Protein AF-A0A7S2HII8-F1 (afdb_monomer_lite)

Sequence (122 aa):
DRLFFAETSSSISGDAFVRWMTTNTLKRPDGSFRERAIATSNNITDIENMTMTQDEWLASGISNAEAAEAEENVDGATAESLLEKAIYCFEQAKHGEFARKAKVHLESLQFRRKILKEKRSG

Radius of gyration: 24.78 Å; chains: 1; bounding box: 63×44×63 Å

Structure (mmCIF, N/CA/C/O backbone):
data_AF-A0A7S2HII8-F1
#
_entry.id   AF-A0A7S2HII8-F1
#
loop_
_atom_site.group_PDB
_atom_site.id
_atom_site.type_symbol
_atom_site.label_atom_id
_atom_site.label_alt_id
_atom_site.label_comp_id
_atom_site.label_asym_id
_atom_site.label_entity_id
_atom_site.label_seq_id
_atom_site.pdbx_PDB_ins_code
_atom_site.Cartn_x
_atom_site.Cartn_y
_atom_site.Cartn_z
_atom_site.occupancy
_atom_site.B_iso_or_equiv
_atom_site.auth_seq_id
_atom_site.auth_comp_id
_atom_site.auth_asym_id
_atom_site.auth_atom_id
_atom_site.pdbx_PDB_model_num
ATOM 1 N N . ASP A 1 1 ? -10.889 28.504 -5.576 1.00 52.56 1 ASP A N 1
ATOM 2 C CA . ASP A 1 1 ? -11.751 28.490 -4.378 1.00 52.56 1 ASP A CA 1
ATOM 3 C C . ASP A 1 1 ? -11.069 29.137 -3.189 1.00 52.56 1 ASP A C 1
ATOM 5 O O . ASP A 1 1 ? -9.870 28.9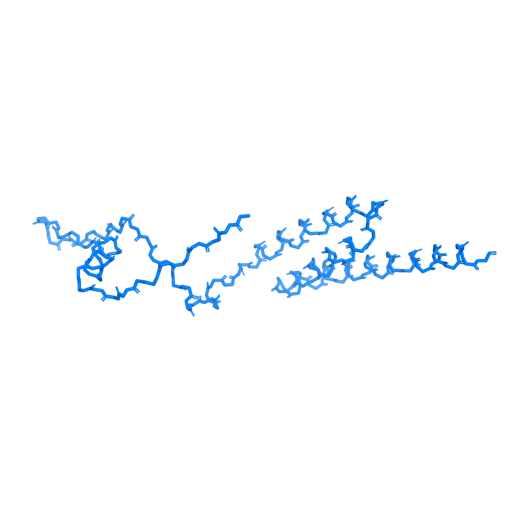58 -3.013 1.00 52.56 1 ASP A O 1
ATOM 9 N N . ARG A 1 2 ? -11.803 29.949 -2.418 1.00 54.41 2 ARG A N 1
ATOM 10 C CA . ARG A 1 2 ? -11.323 30.553 -1.164 1.00 54.41 2 ARG A CA 1
ATOM 11 C C . ARG A 1 2 ? -12.036 29.867 -0.004 1.00 54.41 2 ARG A C 1
ATOM 13 O O . ARG A 1 2 ? -13.262 29.876 0.036 1.00 54.41 2 ARG A O 1
ATOM 20 N N . LEU A 1 3 ? -11.271 29.275 0.909 1.00 64.38 3 LEU A N 1
ATOM 21 C CA . LEU A 1 3 ? -11.795 28.689 2.142 1.00 64.38 3 LEU A CA 1
ATOM 22 C C . LEU A 1 3 ? -11.919 29.783 3.207 1.00 64.38 3 LEU A C 1
ATOM 24 O O . LEU A 1 3 ? -10.980 30.550 3.420 1.00 64.38 3 LEU A O 1
ATOM 28 N N . PHE A 1 4 ? -13.078 29.850 3.859 1.00 63.12 4 PHE A N 1
ATOM 29 C CA . PHE A 1 4 ? -13.314 30.703 5.020 1.00 63.12 4 PHE A CA 1
ATOM 30 C C . PHE A 1 4 ? -13.280 29.837 6.273 1.00 63.12 4 PHE A C 1
ATOM 32 O O . PHE A 1 4 ? -13.959 28.814 6.338 1.00 63.12 4 PHE A O 1
ATOM 39 N N . PHE A 1 5 ? -12.505 30.266 7.263 1.00 65.31 5 PHE A N 1
ATOM 40 C CA . PHE A 1 5 ? -12.416 29.605 8.557 1.00 65.31 5 PHE A CA 1
ATOM 41 C C . PHE A 1 5 ? -13.146 30.466 9.585 1.00 65.31 5 PHE A C 1
ATOM 43 O O . PHE A 1 5 ? -12.830 31.644 9.744 1.00 65.31 5 PHE A O 1
ATOM 50 N N . ALA A 1 6 ? -14.147 29.887 10.242 1.00 73.38 6 ALA A N 1
ATOM 51 C CA . ALA A 1 6 ? -14.826 30.493 11.376 1.00 73.38 6 ALA A CA 1
ATOM 52 C C . ALA A 1 6 ? -14.326 29.802 12.647 1.00 73.38 6 ALA A C 1
ATOM 54 O O . ALA A 1 6 ? -14.524 28.599 12.814 1.00 73.38 6 ALA A O 1
ATOM 55 N N . GLU A 1 7 ? -13.659 30.548 13.525 1.00 57.47 7 GLU A N 1
ATOM 56 C CA . GLU A 1 7 ? -13.288 30.045 14.845 1.00 57.47 7 GLU A CA 1
ATOM 57 C C . GLU A 1 7 ? -14.534 29.972 15.734 1.00 57.47 7 GLU A C 1
ATOM 59 O O . GLU A 1 7 ? -15.250 30.958 15.916 1.00 57.47 7 GLU A O 1
ATOM 64 N N . THR A 1 8 ? -14.803 28.792 16.289 1.00 79.44 8 THR A N 1
ATOM 65 C CA . THR A 1 8 ? -15.883 28.566 17.255 1.00 79.44 8 THR A CA 1
ATOM 66 C C . THR A 1 8 ? -15.300 28.347 18.644 1.00 79.44 8 THR A C 1
ATOM 68 O O . THR A 1 8 ? -14.330 27.604 18.790 1.00 79.44 8 THR A O 1
ATOM 71 N N . SER A 1 9 ? -15.912 28.935 19.671 1.00 79.94 9 SER A N 1
ATOM 72 C CA . SER A 1 9 ? -15.570 28.681 21.072 1.00 79.94 9 SER A CA 1
ATOM 73 C C . SER A 1 9 ? -16.511 27.652 21.705 1.00 79.94 9 SER A C 1
ATOM 75 O O . SER A 1 9 ? -17.674 27.516 21.315 1.00 79.94 9 SER A O 1
ATOM 77 N N . SER A 1 10 ? -16.009 26.916 22.698 1.00 79.50 10 SER A N 1
ATOM 78 C CA . SER A 1 10 ? -16.822 25.990 23.490 1.00 79.50 10 SER A CA 1
ATOM 79 C C . SER A 1 10 ? -17.917 26.751 24.238 1.00 79.50 10 SER A C 1
ATOM 81 O O . SER A 1 10 ? -17.660 27.803 24.828 1.00 79.50 10 SER A O 1
ATOM 83 N N . SER A 1 11 ? -19.128 26.201 24.263 1.00 86.81 11 SER A N 1
ATOM 84 C CA . SER A 1 11 ? -20.236 26.751 25.042 1.00 86.81 11 SER A CA 1
ATOM 85 C C . SER A 1 11 ? -20.928 25.648 25.826 1.00 86.81 11 SER A C 1
ATOM 87 O O . SER A 1 11 ? -21.052 24.523 25.348 1.00 86.81 11 SER A O 1
ATOM 89 N N . ILE A 1 12 ? -21.449 25.998 27.002 1.00 85.31 12 ILE A N 1
ATOM 90 C CA . ILE A 1 12 ? -22.184 25.075 27.882 1.00 85.31 12 ILE A CA 1
ATOM 91 C C . ILE A 1 12 ? -23.352 24.419 27.129 1.00 85.31 12 ILE A C 1
ATOM 93 O O . ILE A 1 12 ? -23.599 23.223 27.270 1.00 85.31 12 ILE A O 1
ATOM 97 N N . SER A 1 13 ? -24.048 25.191 26.291 1.00 82.06 13 SER A N 1
ATOM 98 C CA . SER A 1 13 ? -25.147 24.692 25.461 1.00 82.06 13 SER A CA 1
ATOM 99 C C . SER A 1 13 ? -24.665 23.743 24.360 1.00 82.06 13 SER A C 1
ATOM 101 O O . SER A 1 13 ? -25.336 22.752 24.085 1.00 82.06 13 SER A O 1
ATOM 103 N N . GLY A 1 14 ? -23.507 24.019 23.751 1.00 81.88 14 GLY A N 1
ATOM 104 C CA . GLY A 1 14 ? -22.877 23.136 22.767 1.00 81.88 14 GLY A CA 1
ATOM 105 C C . GLY A 1 14 ? -22.451 21.804 23.382 1.00 81.88 14 GLY A C 1
ATOM 106 O O . GLY A 1 14 ? -22.792 20.750 22.852 1.00 81.88 14 GLY A O 1
ATOM 107 N N . ASP A 1 15 ? -21.810 21.841 24.550 1.00 79.50 15 ASP A N 1
ATOM 108 C CA . ASP A 1 15 ? -21.384 20.638 25.272 1.00 79.50 15 ASP A CA 1
ATOM 109 C C . ASP A 1 15 ? -22.585 19.798 25.729 1.00 79.50 15 ASP A C 1
ATOM 111 O O . ASP A 1 15 ? -22.596 18.573 25.577 1.00 79.50 15 ASP A O 1
ATOM 115 N N . ALA A 1 16 ? -23.637 20.446 26.243 1.00 78.94 16 ALA A N 1
ATOM 116 C CA . ALA A 1 16 ? -24.878 19.777 26.624 1.00 78.94 16 ALA A CA 1
ATOM 117 C C . ALA A 1 16 ? -25.569 19.122 25.418 1.00 78.94 16 ALA A C 1
ATOM 119 O O . ALA A 1 16 ? -26.070 18.001 25.528 1.00 78.94 16 ALA A O 1
ATOM 120 N N . PHE A 1 17 ? -25.558 19.791 24.263 1.00 77.31 17 PHE A N 1
ATOM 121 C CA . PHE A 1 17 ? -26.109 19.260 23.022 1.00 77.31 17 PHE A CA 1
ATOM 122 C C . PHE A 1 17 ? -25.328 18.039 22.525 1.00 77.31 17 PHE A C 1
ATOM 124 O O . PHE A 1 17 ? -25.933 17.005 22.239 1.00 77.31 17 PHE A O 1
ATOM 131 N N . VAL A 1 18 ? -23.992 18.115 22.484 1.00 78.25 18 VAL A N 1
ATOM 132 C CA . VAL A 1 18 ? -23.135 16.983 22.096 1.00 78.25 18 VAL A CA 1
ATOM 133 C C . VAL A 1 18 ? -23.367 15.800 23.032 1.00 78.25 18 VAL A C 1
ATOM 135 O O . VAL A 1 18 ? -23.596 14.691 22.559 1.00 78.25 18 VAL A O 1
ATOM 138 N N . AR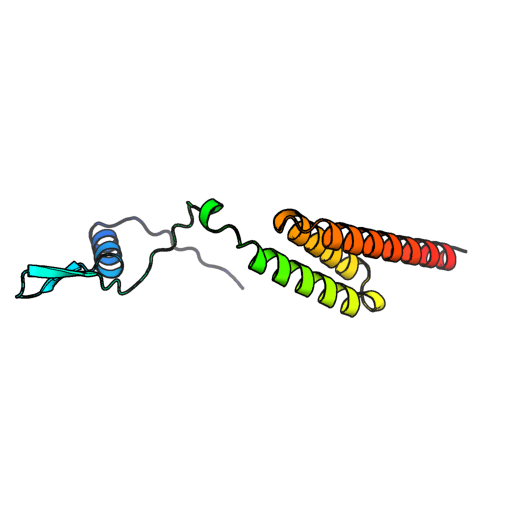G A 1 19 ? -23.409 16.029 24.349 1.00 76.50 19 ARG A N 1
ATOM 139 C CA . ARG A 1 19 ? -23.673 14.975 25.337 1.00 76.50 19 ARG A CA 1
ATOM 140 C C . ARG A 1 19 ? -25.051 14.339 25.174 1.00 76.50 19 ARG A C 1
ATOM 142 O O . ARG A 1 19 ? -25.169 13.129 25.312 1.00 76.50 19 ARG A O 1
ATOM 149 N N . TRP A 1 20 ? -26.087 15.121 24.884 1.00 73.75 20 TRP A N 1
ATOM 150 C CA . TRP A 1 20 ? -27.435 14.599 24.641 1.00 73.75 20 TRP A CA 1
ATOM 151 C C . TRP A 1 20 ? -27.505 13.747 23.367 1.00 73.75 20 TRP A C 1
ATOM 153 O O . TRP A 1 20 ? -28.153 12.700 23.346 1.00 73.75 20 TRP A O 1
ATOM 163 N N . MET A 1 21 ? -26.789 14.165 22.321 1.00 72.50 21 MET A N 1
ATOM 164 C CA . MET A 1 21 ? -26.687 13.422 21.065 1.00 72.50 21 MET A CA 1
ATOM 165 C C . MET A 1 21 ? -25.931 12.097 21.235 1.00 72.50 21 MET A C 1
ATOM 167 O O . MET A 1 21 ? -26.338 11.085 20.657 1.00 72.50 21 MET A O 1
ATOM 171 N N . THR A 1 22 ? -24.858 12.092 22.033 1.00 69.94 22 THR A N 1
ATOM 172 C CA . THR A 1 22 ? -23.964 10.933 22.200 1.00 69.94 22 THR A CA 1
ATOM 173 C C . THR A 1 22 ? -24.330 10.022 23.367 1.00 69.94 22 THR A C 1
ATOM 175 O O . THR A 1 22 ? -24.008 8.841 23.341 1.00 69.94 22 THR A O 1
ATOM 178 N N . THR A 1 23 ? -25.034 10.531 24.379 1.00 67.44 23 THR A N 1
ATOM 179 C CA . THR A 1 23 ? -25.356 9.810 25.616 1.00 67.44 23 THR A CA 1
ATOM 180 C C . THR A 1 23 ? -26.850 9.924 25.914 1.00 67.44 23 THR A C 1
ATOM 182 O O . THR A 1 23 ? -27.284 10.756 26.707 1.00 67.44 23 THR A O 1
ATOM 185 N N . ASN A 1 24 ? -27.666 9.078 25.284 1.00 58.06 24 ASN A N 1
ATOM 186 C CA . ASN A 1 24 ? -29.095 9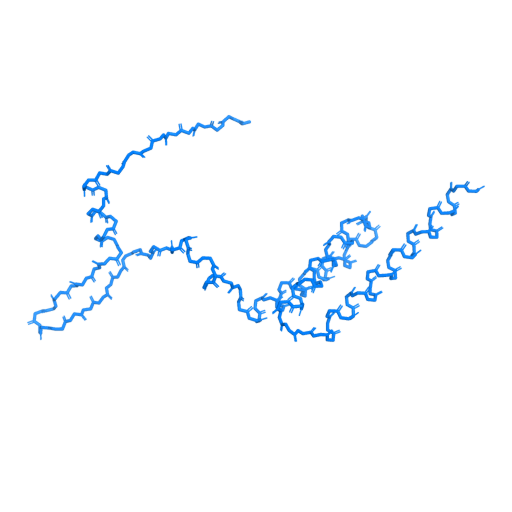.000 25.591 1.00 58.06 24 ASN A CA 1
ATOM 187 C C . ASN A 1 24 ? -29.380 7.721 26.385 1.00 58.06 24 ASN A C 1
ATOM 189 O O . ASN A 1 24 ? -29.645 6.663 25.814 1.00 58.06 24 ASN A O 1
ATOM 193 N N . THR A 1 25 ? -29.308 7.810 27.714 1.00 56.50 25 THR A N 1
ATOM 194 C CA . THR A 1 25 ? -29.823 6.781 28.624 1.00 56.50 25 THR A CA 1
ATOM 195 C C . THR A 1 25 ? -31.264 7.127 28.990 1.00 56.50 25 THR A C 1
ATOM 197 O O . THR A 1 25 ? -31.545 7.858 29.937 1.00 56.50 25 THR A O 1
ATOM 200 N N . LEU A 1 26 ? -32.220 6.602 28.223 1.00 55.16 26 LEU A N 1
ATOM 201 C CA . LEU A 1 26 ? -33.635 6.726 28.573 1.00 55.16 26 LEU A CA 1
ATOM 202 C C . LEU A 1 26 ? -33.962 5.693 29.658 1.00 55.16 26 LEU A C 1
ATOM 204 O O . LEU A 1 26 ? -33.930 4.486 29.395 1.00 55.16 26 LEU A O 1
ATOM 208 N N . LYS A 1 27 ? -34.288 6.160 30.874 1.00 51.09 27 LYS A N 1
ATOM 209 C CA . LYS A 1 27 ? -34.924 5.316 31.897 1.00 51.09 27 LYS A CA 1
ATOM 210 C C . LYS A 1 27 ? -36.299 4.905 31.393 1.00 51.09 27 LYS A C 1
ATOM 212 O O . LYS A 1 27 ? -37.166 5.754 31.180 1.00 51.09 27 LYS A O 1
ATOM 217 N N . ARG A 1 28 ? -36.511 3.605 31.220 1.00 56.31 28 ARG A N 1
ATOM 218 C CA . ARG A 1 28 ? -37.851 3.065 31.007 1.00 56.31 28 ARG A CA 1
ATOM 219 C C . ARG A 1 28 ? -38.645 3.092 32.318 1.00 56.31 28 ARG A C 1
ATOM 221 O O . ARG A 1 28 ? -38.046 3.070 33.394 1.00 56.31 28 ARG A O 1
ATOM 228 N N . PRO A 1 29 ? -39.987 3.073 32.246 1.00 55.66 29 PRO A N 1
ATOM 229 C CA . PRO A 1 29 ? -40.844 2.932 33.424 1.00 55.66 29 PRO A CA 1
ATOM 230 C C . PRO A 1 29 ? -40.581 1.654 34.243 1.00 55.66 29 PRO A C 1
ATOM 232 O O . PRO A 1 29 ? -40.996 1.587 35.393 1.00 55.66 29 PRO A O 1
ATOM 235 N N . ASP A 1 30 ? -39.893 0.656 33.669 1.00 65.12 30 ASP 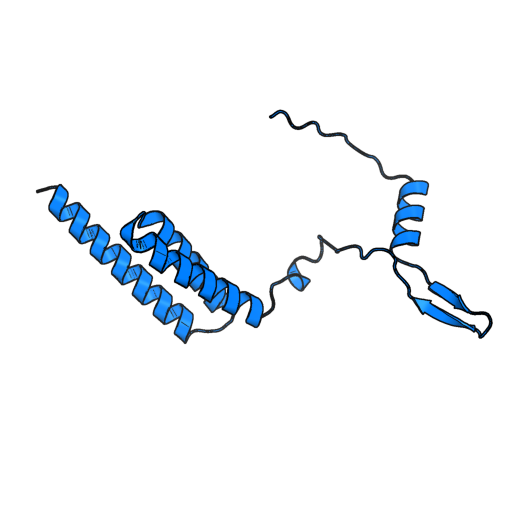A N 1
ATOM 236 C CA . ASP A 1 30 ? -39.513 -0.606 34.327 1.00 65.12 30 ASP A CA 1
ATOM 237 C C . ASP A 1 30 ? -38.159 -0.553 35.071 1.00 65.12 30 ASP A C 1
ATOM 239 O O . ASP A 1 30 ? -37.727 -1.556 35.632 1.00 65.12 30 ASP A O 1
ATOM 243 N N . GLY A 1 31 ? -37.471 0.596 35.070 1.00 60.59 31 GLY A N 1
ATOM 244 C CA . GLY A 1 31 ? -36.164 0.767 35.713 1.00 60.59 31 GLY A CA 1
ATOM 245 C C . GLY A 1 31 ? -34.950 0.340 34.875 1.00 60.59 31 GLY A C 1
ATOM 246 O O . GLY A 1 31 ? -33.822 0.575 35.305 1.00 60.59 31 GLY A O 1
ATOM 247 N N . SER A 1 32 ? -35.139 -0.222 33.678 1.00 57.50 32 SER A N 1
ATOM 248 C CA . SER A 1 32 ? -34.054 -0.543 32.746 1.00 57.50 32 SER A CA 1
ATOM 249 C C . SER A 1 32 ? -33.608 0.682 31.940 1.00 57.50 32 SER A C 1
ATOM 251 O O . SER A 1 32 ? -34.408 1.536 31.539 1.00 57.50 32 SER A O 1
ATOM 253 N N . PHE A 1 33 ? -32.304 0.772 31.685 1.00 57.69 33 PHE A N 1
ATOM 254 C CA . PHE A 1 33 ? -31.721 1.779 30.805 1.00 57.69 33 PHE A CA 1
ATOM 255 C C . PHE A 1 33 ? -31.538 1.175 29.413 1.00 57.69 33 PHE A C 1
ATOM 257 O O . PHE A 1 33 ? -30.900 0.133 29.266 1.00 57.69 33 PHE A O 1
ATOM 264 N N . ARG A 1 34 ? -32.077 1.825 28.376 1.00 53.94 34 ARG A N 1
ATOM 265 C CA . ARG A 1 34 ? -31.616 1.595 27.001 1.00 53.94 34 ARG A CA 1
ATOM 266 C C . ARG A 1 34 ? -30.738 2.762 26.586 1.00 53.94 34 ARG A C 1
ATOM 268 O O . ARG A 1 34 ? -31.220 3.891 26.527 1.00 53.94 34 ARG A O 1
ATOM 275 N N . GLU A 1 35 ? -29.481 2.472 26.272 1.00 58.34 35 GLU A N 1
ATOM 276 C CA . GLU A 1 35 ? -28.631 3.397 25.532 1.00 58.34 35 GLU A CA 1
ATOM 277 C C . GLU A 1 35 ? -29.131 3.476 24.091 1.00 58.34 35 GLU A C 1
ATOM 279 O O . GLU A 1 35 ? -29.205 2.473 23.378 1.00 58.34 35 GLU A O 1
ATOM 284 N N . ARG A 1 36 ? -29.529 4.673 23.665 1.00 57.44 36 ARG A N 1
ATOM 285 C CA . ARG A 1 36 ? -29.832 4.963 22.264 1.00 57.44 36 ARG A CA 1
ATOM 286 C C . ARG A 1 36 ? -29.144 6.264 21.880 1.00 57.44 36 ARG A C 1
ATOM 288 O O . ARG A 1 36 ? -29.784 7.309 21.819 1.00 57.44 36 ARG A O 1
ATOM 295 N N . ALA A 1 37 ? -27.832 6.199 21.674 1.00 59.97 37 ALA A N 1
ATOM 296 C CA . ALA A 1 37 ? -27.083 7.306 21.090 1.00 59.97 37 ALA A CA 1
ATOM 297 C C . ALA A 1 37 ? -27.671 7.640 19.705 1.00 59.97 37 ALA A C 1
ATOM 299 O O . ALA A 1 37 ? -27.932 6.740 18.905 1.00 59.97 37 ALA A O 1
ATOM 300 N N . ILE A 1 38 ? -27.939 8.925 19.455 1.00 66.56 38 ILE A N 1
ATOM 301 C CA . ILE A 1 38 ? -28.437 9.424 18.160 1.00 66.56 38 ILE A CA 1
ATOM 302 C C . ILE A 1 38 ? -27.249 9.689 17.226 1.00 66.56 38 ILE A C 1
ATOM 304 O O . ILE A 1 38 ? -27.375 9.567 16.011 1.00 66.56 38 ILE A O 1
ATOM 308 N N . ALA A 1 39 ? -26.085 10.000 17.799 1.00 60.97 39 ALA A N 1
ATOM 309 C CA . ALA A 1 39 ? -24.826 10.150 17.091 1.00 60.97 39 ALA A CA 1
ATOM 310 C C . ALA A 1 39 ? -23.679 9.516 17.888 1.00 60.97 39 ALA A C 1
ATOM 312 O O . ALA A 1 39 ? -23.662 9.569 19.116 1.00 60.97 39 ALA A O 1
ATOM 313 N N . THR A 1 40 ? -22.699 8.959 17.183 1.00 58.53 40 THR A N 1
ATOM 314 C CA . THR A 1 40 ? -21.459 8.446 17.775 1.00 58.53 40 THR A CA 1
ATOM 315 C C . THR A 1 40 ? -20.376 9.506 17.610 1.00 58.53 40 THR A C 1
ATOM 317 O O . THR A 1 40 ? -20.117 9.950 16.492 1.00 58.53 40 THR A O 1
ATOM 320 N N . SER A 1 41 ? -19.741 9.937 18.699 1.00 65.25 41 SER A N 1
ATOM 321 C CA . SER A 1 41 ? -18.533 10.758 18.595 1.00 65.25 41 SER A CA 1
ATOM 322 C C . SER A 1 41 ? -17.344 9.850 18.299 1.00 65.25 41 SER A C 1
ATOM 324 O O . SER A 1 41 ? -16.963 9.049 19.152 1.00 65.25 41 SER A O 1
ATOM 326 N N . ASN A 1 42 ? -16.746 9.978 17.116 1.00 59.59 42 ASN A N 1
ATOM 327 C CA . ASN A 1 42 ? -15.463 9.337 16.842 1.00 59.59 42 ASN A CA 1
ATOM 328 C C . ASN A 1 42 ? -14.381 10.055 17.652 1.00 59.59 42 ASN A C 1
ATOM 330 O O . ASN A 1 42 ? -14.218 11.272 17.533 1.00 59.59 42 ASN A O 1
ATOM 334 N N . ASN A 1 43 ? -13.659 9.317 18.494 1.00 61.41 43 ASN A N 1
ATOM 335 C CA . ASN A 1 43 ? -12.545 9.879 19.238 1.00 61.41 43 ASN A CA 1
ATOM 336 C C . ASN A 1 43 ? -11.320 9.982 18.320 1.00 61.41 43 ASN A C 1
ATOM 338 O O . ASN A 1 43 ? -10.503 9.073 18.254 1.00 61.41 43 ASN A O 1
ATOM 342 N N . ILE A 1 44 ? -11.191 11.112 17.625 1.00 58.31 44 ILE A N 1
ATOM 343 C CA . ILE A 1 44 ? -10.070 11.387 16.709 1.00 58.31 44 ILE A CA 1
ATOM 344 C C . ILE A 1 44 ? -8.721 11.437 17.455 1.00 58.31 44 ILE A C 1
ATOM 346 O O . ILE A 1 44 ? -7.680 11.379 16.819 1.00 58.31 44 ILE A O 1
ATOM 350 N N . THR A 1 45 ? -8.705 11.529 18.791 1.00 61.53 45 THR A N 1
ATOM 351 C CA . THR A 1 45 ? -7.455 11.463 19.576 1.00 61.53 45 THR A CA 1
ATOM 352 C C . THR A 1 45 ? -6.983 10.034 19.843 1.00 61.53 45 THR A C 1
ATOM 354 O O . THR A 1 45 ? -5.822 9.839 20.183 1.00 61.53 45 THR A O 1
ATOM 357 N N . ASP A 1 46 ? -7.846 9.038 19.626 1.00 55.09 46 ASP A N 1
ATOM 358 C CA . ASP A 1 46 ? -7.549 7.614 19.790 1.00 55.09 46 ASP A CA 1
ATOM 359 C C . ASP A 1 46 ? -7.314 6.948 18.421 1.00 55.09 46 ASP A C 1
ATOM 361 O O . ASP A 1 46 ? -7.956 5.971 18.036 1.00 55.09 46 ASP A O 1
ATOM 365 N N . ILE A 1 47 ? -6.407 7.547 17.639 1.00 55.53 47 ILE A N 1
ATOM 366 C CA . ILE A 1 47 ? -6.043 7.092 16.284 1.00 55.53 47 ILE A CA 1
ATOM 367 C C . ILE A 1 47 ? -5.451 5.679 16.326 1.00 55.53 47 ILE A C 1
ATOM 369 O O . ILE A 1 47 ? -5.625 4.907 15.386 1.00 55.53 47 ILE A O 1
ATOM 373 N N . GLU A 1 48 ? -4.783 5.323 17.425 1.00 53.78 48 GLU A N 1
ATOM 374 C CA . GLU A 1 48 ? -4.164 4.011 17.609 1.00 53.78 48 GLU A CA 1
ATOM 375 C C . GLU A 1 48 ? -5.207 2.886 17.656 1.00 53.78 48 GLU A C 1
ATOM 377 O O . GLU A 1 48 ? -4.966 1.836 17.068 1.00 53.78 48 GLU A O 1
ATOM 382 N N . ASN A 1 49 ? -6.397 3.114 18.228 1.00 50.22 49 ASN A N 1
ATOM 383 C CA . ASN A 1 49 ? -7.522 2.166 18.173 1.00 50.22 49 ASN A CA 1
ATOM 384 C C . ASN A 1 49 ? -8.360 2.271 16.879 1.00 50.22 49 ASN A C 1
ATOM 386 O O . ASN A 1 49 ? -9.213 1.424 16.624 1.00 50.22 49 ASN A O 1
ATOM 390 N N . MET A 1 50 ? -8.098 3.288 16.052 1.00 53.38 50 MET A N 1
ATOM 391 C CA . MET A 1 50 ? -8.579 3.444 14.670 1.00 53.38 50 MET A CA 1
ATOM 392 C C . MET A 1 50 ? -7.577 2.891 13.640 1.00 53.38 50 MET A C 1
ATOM 394 O O . MET A 1 50 ? -7.688 3.171 12.443 1.00 53.38 50 MET A O 1
ATOM 398 N N . THR A 1 51 ? -6.571 2.131 14.081 1.00 63.53 51 THR A N 1
ATOM 399 C CA . THR A 1 51 ? -5.703 1.409 13.154 1.00 63.53 51 THR A CA 1
ATOM 400 C C . THR A 1 51 ? -6.527 0.361 12.418 1.00 63.53 51 THR A C 1
ATOM 402 O O . THR A 1 51 ? -7.270 -0.400 13.035 1.00 63.53 51 THR A O 1
ATOM 405 N N . MET A 1 52 ? -6.415 0.353 11.085 1.00 73.31 52 MET A N 1
ATOM 406 C CA . MET A 1 52 ? -7.108 -0.619 10.239 1.00 73.31 52 MET A CA 1
ATOM 407 C C . MET A 1 52 ? -6.892 -2.038 10.770 1.00 73.31 52 MET A C 1
ATOM 409 O O . MET A 1 52 ? -5.796 -2.391 11.228 1.00 73.31 52 MET A O 1
ATOM 413 N N . THR A 1 53 ? -7.931 -2.860 10.700 1.00 86.44 53 THR A N 1
ATOM 414 C CA . THR A 1 53 ? -7.822 -4.273 11.050 1.00 86.44 53 THR A CA 1
ATOM 415 C C . THR A 1 53 ? -6.906 -4.996 10.059 1.00 86.44 53 THR A C 1
ATOM 417 O O . THR A 1 53 ? -6.583 -4.506 8.974 1.00 86.44 53 THR A O 1
ATOM 420 N N . GLN A 1 54 ? -6.425 -6.184 10.427 1.00 87.94 54 GLN A N 1
ATOM 421 C CA . GLN A 1 54 ? -5.479 -6.934 9.594 1.00 87.94 54 GLN A CA 1
ATOM 422 C C . GLN A 1 54 ? -6.036 -7.233 8.188 1.00 87.94 54 GLN A C 1
ATOM 424 O O . GLN A 1 54 ? -5.300 -7.179 7.203 1.00 87.94 54 GLN A O 1
ATOM 429 N N . ASP A 1 55 ? -7.327 -7.541 8.094 1.00 89.12 55 ASP A N 1
ATOM 430 C CA . ASP A 1 55 ? -8.044 -7.784 6.844 1.00 89.12 55 ASP A CA 1
ATOM 431 C C . ASP A 1 55 ? -8.247 -6.504 6.026 1.00 89.12 55 ASP A C 1
ATOM 433 O O . ASP A 1 55 ? -8.083 -6.538 4.806 1.00 89.12 55 ASP A O 1
ATOM 437 N N . GLU A 1 56 ? -8.495 -5.364 6.672 1.00 91.19 56 GLU A N 1
ATOM 438 C CA . GLU A 1 56 ? -8.545 -4.062 6.003 1.00 91.19 56 GLU A CA 1
ATOM 439 C C . GLU A 1 56 ? -7.179 -3.696 5.404 1.00 91.19 56 GLU A C 1
ATOM 441 O O . GLU A 1 56 ? -7.100 -3.256 4.252 1.00 91.19 56 GLU A O 1
ATOM 446 N N . TRP A 1 57 ? -6.083 -3.925 6.141 1.00 93.44 57 TRP A N 1
ATOM 447 C CA . TRP A 1 57 ? -4.727 -3.734 5.616 1.00 93.44 57 TRP A CA 1
ATOM 448 C C . TRP A 1 57 ? -4.466 -4.633 4.411 1.00 93.44 57 TRP A C 1
ATOM 450 O O . TRP A 1 57 ? -3.928 -4.176 3.403 1.00 93.44 57 TRP A O 1
ATOM 460 N N . LEU A 1 58 ? -4.876 -5.899 4.485 1.00 94.31 58 LEU A N 1
ATOM 461 C CA . LEU A 1 58 ? -4.700 -6.846 3.390 1.00 94.31 58 LEU A CA 1
ATOM 462 C C . LEU A 1 58 ? -5.494 -6.427 2.142 1.00 94.31 58 LEU A C 1
ATOM 464 O O . LEU A 1 58 ? -4.936 -6.419 1.045 1.00 94.31 58 LEU A O 1
ATOM 468 N N . ALA A 1 59 ? -6.759 -6.033 2.304 1.00 94.19 59 ALA A N 1
ATOM 469 C CA . ALA A 1 59 ? -7.621 -5.583 1.212 1.00 94.19 59 ALA A CA 1
ATOM 470 C C . ALA A 1 59 ? -7.088 -4.307 0.539 1.00 94.19 59 ALA A C 1
ATOM 472 O O . ALA A 1 59 ? -7.046 -4.217 -0.691 1.00 94.19 59 ALA A O 1
ATOM 473 N N . SER A 1 60 ? -6.615 -3.345 1.335 1.00 94.25 60 SER A N 1
ATOM 474 C CA . SER A 1 60 ? -5.965 -2.134 0.824 1.00 94.25 60 SER A CA 1
ATOM 475 C C . SER A 1 60 ? -4.663 -2.461 0.088 1.00 94.25 60 SER A C 1
ATOM 477 O O . SER A 1 60 ? -4.400 -1.920 -0.986 1.00 94.25 60 SER A O 1
ATOM 479 N N . GLY A 1 61 ? -3.867 -3.404 0.603 1.00 96.00 61 GLY A N 1
ATOM 480 C CA . GLY A 1 61 ? -2.658 -3.880 -0.069 1.00 96.00 61 GLY A CA 1
ATOM 481 C C . GLY A 1 61 ? -2.940 -4.503 -1.439 1.00 96.00 61 GLY A C 1
ATOM 482 O O . GLY A 1 61 ? -2.258 -4.175 -2.407 1.00 96.00 61 GLY A O 1
ATOM 483 N N . ILE A 1 62 ? -3.975 -5.346 -1.542 1.00 96.62 62 ILE A N 1
ATOM 484 C CA . ILE A 1 62 ? -4.414 -5.946 -2.815 1.00 96.62 62 ILE A CA 1
ATOM 485 C C . ILE A 1 62 ? -4.882 -4.860 -3.786 1.00 96.62 62 ILE A C 1
ATOM 487 O O . ILE A 1 62 ? -4.401 -4.812 -4.912 1.00 96.62 62 ILE A O 1
ATOM 491 N N . SER A 1 63 ? -5.731 -3.939 -3.329 1.00 97.06 63 SER A N 1
ATOM 492 C CA . SER A 1 63 ? -6.258 -2.857 -4.173 1.00 97.06 63 SER A CA 1
ATOM 493 C C . SER A 1 63 ? -5.142 -1.970 -4.739 1.00 97.06 63 SER A C 1
ATOM 495 O O . SER A 1 63 ? -5.163 -1.604 -5.912 1.00 97.06 63 SER A O 1
ATOM 497 N N . ASN A 1 64 ? -4.131 -1.647 -3.923 1.00 95.44 64 ASN A N 1
ATOM 498 C CA . ASN A 1 64 ? -2.964 -0.889 -4.380 1.00 95.44 64 ASN A CA 1
ATOM 499 C C . ASN A 1 64 ? -2.113 -1.685 -5.384 1.00 95.44 64 ASN A C 1
ATOM 501 O O . ASN A 1 64 ? -1.619 -1.106 -6.348 1.00 95.44 64 ASN A O 1
ATOM 505 N N . ALA A 1 65 ? -1.944 -2.996 -5.184 1.00 95.62 65 ALA A N 1
ATOM 506 C CA . ALA A 1 65 ? -1.200 -3.846 -6.112 1.00 95.62 65 ALA A CA 1
ATOM 507 C C . ALA A 1 65 ? -1.910 -3.984 -7.472 1.00 95.62 65 ALA A C 1
ATOM 509 O O . ALA A 1 65 ? -1.252 -3.893 -8.505 1.00 95.62 65 ALA A O 1
ATOM 510 N N . GLU A 1 66 ? -3.236 -4.139 -7.477 1.00 95.81 66 GLU A N 1
ATOM 511 C CA . GLU A 1 66 ? -4.052 -4.175 -8.699 1.00 95.81 66 GLU A CA 1
ATOM 512 C C . GLU A 1 66 ? -4.003 -2.837 -9.449 1.00 95.81 66 GLU A C 1
ATOM 514 O O . GLU A 1 66 ? -3.802 -2.804 -10.663 1.00 95.81 66 GLU A O 1
ATOM 519 N N . ALA A 1 67 ? -4.116 -1.715 -8.729 1.00 94.06 67 ALA A N 1
ATOM 520 C CA . ALA A 1 67 ? -3.979 -0.390 -9.326 1.00 94.06 67 ALA A CA 1
ATOM 521 C C . ALA A 1 67 ? -2.581 -0.177 -9.931 1.00 94.06 67 ALA A C 1
ATOM 523 O O . ALA A 1 67 ? -2.457 0.414 -11.001 1.00 94.06 67 ALA A O 1
ATOM 524 N N . ALA A 1 68 ? -1.526 -0.681 -9.282 1.00 94.06 68 ALA A N 1
ATOM 525 C CA . ALA A 1 68 ? -0.171 -0.582 -9.814 1.00 94.06 68 ALA A CA 1
ATOM 526 C C . ALA A 1 68 ? -0.003 -1.333 -11.143 1.00 94.06 68 ALA A C 1
ATOM 528 O O . ALA A 1 68 ? 0.661 -0.824 -12.042 1.00 94.06 68 ALA A O 1
ATOM 529 N N . GLU A 1 69 ? -0.611 -2.515 -11.277 1.00 92.00 69 GLU A N 1
ATOM 530 C CA . GLU A 1 69 ? -0.586 -3.301 -12.517 1.00 92.00 69 GLU A CA 1
ATOM 531 C C . GLU A 1 69 ? -1.309 -2.573 -13.661 1.00 92.00 69 GLU A C 1
ATOM 533 O O . GLU A 1 69 ? -0.824 -2.549 -14.794 1.00 92.00 69 GLU A O 1
ATOM 538 N N . ALA A 1 70 ? -2.432 -1.910 -13.364 1.00 91.75 70 ALA A N 1
ATOM 539 C CA . ALA A 1 70 ? -3.151 -1.103 -14.347 1.00 91.75 70 ALA A CA 1
ATOM 540 C C . ALA A 1 70 ? -2.327 0.104 -14.838 1.00 91.75 70 ALA A C 1
ATOM 542 O O . ALA A 1 70 ? -2.339 0.423 -16.030 1.00 91.75 70 ALA A O 1
ATOM 543 N N . GLU A 1 71 ? -1.582 0.750 -13.938 1.00 89.94 71 GLU A N 1
ATOM 544 C CA . GLU A 1 71 ? -0.796 1.957 -14.233 1.00 89.94 71 GLU A CA 1
ATOM 545 C C . GLU A 1 71 ? 0.599 1.674 -14.807 1.00 89.94 71 GLU A C 1
ATOM 547 O O . GLU A 1 71 ? 1.253 2.576 -15.334 1.00 89.94 71 GLU A O 1
ATOM 552 N N . GLU A 1 72 ? 1.069 0.426 -14.760 1.00 84.50 72 GLU A N 1
ATOM 553 C CA . GLU A 1 72 ? 2.433 0.041 -15.135 1.00 84.50 72 GLU A CA 1
ATOM 554 C C . GLU A 1 72 ? 2.840 0.502 -16.547 1.00 84.50 72 GLU A C 1
ATOM 556 O O . GLU A 1 72 ? 3.977 0.927 -16.776 1.00 84.50 72 GLU A O 1
ATOM 561 N N . ASN A 1 73 ? 1.900 0.444 -17.495 1.00 80.81 73 ASN A N 1
ATOM 562 C CA . ASN A 1 73 ? 2.128 0.820 -18.892 1.00 80.81 73 ASN A CA 1
ATOM 563 C C . ASN A 1 73 ? 1.860 2.306 -19.183 1.00 80.81 73 ASN A C 1
ATOM 565 O O . ASN A 1 73 ? 2.201 2.778 -20.269 1.00 80.81 73 ASN A O 1
ATOM 569 N N . VAL A 1 74 ? 1.245 3.030 -18.244 1.00 85.62 74 VAL A N 1
ATOM 570 C CA . VAL A 1 74 ? 0.831 4.429 -18.407 1.00 85.62 74 VAL A CA 1
ATOM 571 C C . VAL A 1 74 ? 1.827 5.347 -17.708 1.00 85.62 74 VAL A C 1
ATOM 573 O O . VAL A 1 74 ? 2.503 6.141 -18.365 1.00 85.62 74 VAL A O 1
ATOM 576 N N . ASP A 1 75 ? 1.972 5.194 -16.392 1.00 86.81 75 ASP A N 1
ATOM 577 C CA . ASP A 1 75 ? 2.912 5.956 -15.582 1.00 86.81 75 ASP A CA 1
ATOM 578 C C . ASP A 1 75 ? 3.612 5.074 -14.542 1.00 86.81 75 ASP A C 1
ATOM 580 O O . ASP A 1 75 ? 3.152 4.866 -13.418 1.00 86.81 75 ASP A O 1
ATOM 584 N N . GLY A 1 76 ? 4.825 4.646 -14.892 1.00 86.00 76 GLY A N 1
ATOM 585 C CA . GLY A 1 76 ? 5.661 3.840 -14.009 1.00 86.00 76 GLY A CA 1
ATOM 586 C C . GLY A 1 76 ? 6.010 4.503 -12.669 1.00 86.00 76 GLY A C 1
ATOM 587 O O . GLY A 1 76 ? 6.346 3.785 -11.737 1.00 86.00 76 GLY A O 1
ATOM 588 N N . ALA A 1 77 ? 5.945 5.835 -12.530 1.00 89.06 77 ALA A N 1
ATOM 589 C CA . ALA A 1 77 ? 6.161 6.476 -11.229 1.00 89.06 77 ALA A CA 1
ATOM 590 C C . ALA A 1 77 ? 4.961 6.276 -10.289 1.00 89.06 77 ALA A C 1
ATOM 592 O O . ALA A 1 77 ? 5.145 5.997 -9.103 1.00 89.06 77 ALA A O 1
ATOM 593 N N . THR A 1 78 ? 3.736 6.370 -10.814 1.00 90.94 78 THR A N 1
ATOM 594 C CA . THR A 1 78 ? 2.530 6.052 -10.034 1.00 90.94 78 THR A CA 1
ATOM 595 C C . THR A 1 78 ? 2.463 4.572 -9.682 1.00 90.94 78 THR A C 1
ATOM 597 O O . THR A 1 78 ? 2.194 4.251 -8.525 1.00 90.94 78 THR A O 1
ATOM 600 N N . ALA A 1 79 ? 2.810 3.680 -10.615 1.00 93.38 79 ALA A N 1
ATOM 601 C CA . ALA A 1 79 ? 2.874 2.243 -10.360 1.00 93.38 79 ALA A CA 1
ATOM 602 C C . ALA A 1 79 ? 3.882 1.887 -9.247 1.00 93.38 79 ALA A C 1
ATOM 604 O O . ALA A 1 79 ? 3.570 1.085 -8.368 1.00 93.38 79 ALA A O 1
ATOM 605 N N . GLU A 1 80 ? 5.058 2.527 -9.217 1.00 94.56 80 GLU A N 1
ATOM 606 C CA . GLU A 1 80 ? 6.029 2.365 -8.121 1.00 94.56 80 GLU A CA 1
ATOM 607 C C . GLU A 1 80 ? 5.456 2.822 -6.777 1.00 94.56 80 GLU A C 1
ATOM 609 O O . GLU A 1 80 ? 5.504 2.071 -5.805 1.00 94.56 80 GLU A O 1
ATOM 614 N N . SER A 1 81 ? 4.851 4.013 -6.727 1.00 95.25 81 SER A N 1
ATOM 615 C CA . SER A 1 81 ? 4.250 4.533 -5.492 1.00 95.25 81 SER A CA 1
ATOM 616 C C . SER A 1 81 ? 3.109 3.645 -4.980 1.00 95.25 81 SER A C 1
ATOM 618 O O . SER A 1 81 ? 2.949 3.460 -3.772 1.00 95.25 81 SER A O 1
ATOM 620 N N . LEU A 1 82 ? 2.312 3.072 -5.884 1.00 96.62 82 LEU A N 1
ATOM 621 C CA . LEU A 1 82 ? 1.244 2.134 -5.541 1.00 96.62 82 LEU A CA 1
ATOM 622 C C . LEU A 1 82 ? 1.807 0.809 -5.007 1.00 96.62 82 LEU A C 1
ATOM 624 O O . LEU A 1 82 ? 1.310 0.301 -4.002 1.00 96.62 82 LEU A O 1
ATOM 628 N N . LEU A 1 83 ? 2.891 0.289 -5.592 1.00 97.00 83 LEU A N 1
ATOM 629 C CA . LEU A 1 83 ? 3.582 -0.895 -5.070 1.00 97.00 83 LEU A CA 1
ATOM 630 C C . LEU A 1 83 ? 4.210 -0.650 -3.694 1.00 97.00 83 LEU A C 1
ATOM 632 O O . LEU A 1 83 ? 4.109 -1.513 -2.825 1.00 97.00 83 LEU A O 1
ATOM 636 N N . GLU A 1 84 ? 4.801 0.520 -3.450 1.00 97.06 84 GLU A N 1
ATOM 637 C CA . GLU A 1 84 ? 5.321 0.899 -2.128 1.00 97.06 84 GLU A CA 1
ATOM 638 C C . GLU A 1 84 ? 4.212 0.926 -1.066 1.00 97.06 84 GLU A C 1
ATOM 640 O O . GLU A 1 84 ? 4.383 0.388 0.032 1.00 97.06 84 GLU A O 1
ATOM 645 N N . LYS A 1 85 ? 3.038 1.473 -1.410 1.00 95.94 85 LYS A N 1
ATOM 646 C CA . LYS A 1 85 ? 1.852 1.438 -0.539 1.00 95.94 85 LYS A CA 1
ATOM 647 C C . LYS A 1 85 ? 1.373 0.010 -0.291 1.00 95.94 85 LYS A C 1
ATOM 649 O O . LYS A 1 85 ? 1.087 -0.339 0.852 1.00 95.94 85 LYS A O 1
ATOM 654 N N . ALA A 1 86 ? 1.334 -0.831 -1.326 1.00 96.88 86 ALA A N 1
ATOM 655 C CA . ALA A 1 86 ? 0.957 -2.235 -1.188 1.00 96.88 86 ALA A CA 1
ATOM 656 C C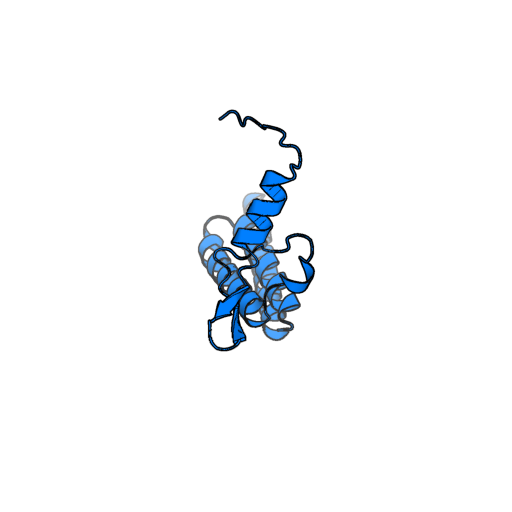 . ALA A 1 86 ? 1.908 -2.990 -0.242 1.00 96.88 86 ALA A C 1
ATOM 658 O O . ALA A 1 86 ? 1.449 -3.707 0.647 1.00 96.88 86 ALA A O 1
ATOM 659 N N . ILE A 1 87 ? 3.224 -2.782 -0.379 1.00 97.56 87 ILE A N 1
ATOM 660 C CA . ILE A 1 87 ? 4.243 -3.360 0.512 1.00 97.56 87 ILE A CA 1
ATOM 661 C C . ILE A 1 87 ? 3.983 -2.946 1.959 1.00 97.56 87 ILE A C 1
ATOM 663 O O . ILE A 1 87 ? 3.915 -3.815 2.828 1.00 97.56 87 ILE A O 1
ATOM 667 N N . TYR A 1 88 ? 3.792 -1.647 2.207 1.00 95.50 88 TYR A N 1
ATOM 668 C CA . TYR A 1 88 ? 3.507 -1.134 3.545 1.00 95.50 88 TYR A CA 1
ATOM 669 C C . TYR A 1 88 ? 2.267 -1.804 4.149 1.00 95.50 88 TYR A C 1
ATOM 671 O O . TYR A 1 88 ? 2.324 -2.320 5.264 1.00 95.50 88 TYR A O 1
ATOM 679 N N . CYS A 1 89 ? 1.167 -1.875 3.396 1.00 95.12 89 CYS A N 1
ATOM 680 C CA . CYS A 1 89 ? -0.061 -2.525 3.843 1.00 95.12 89 CYS A CA 1
ATOM 681 C C . CYS A 1 89 ? 0.147 -4.013 4.176 1.00 95.12 89 CYS A C 1
ATOM 683 O O . CYS A 1 89 ? -0.336 -4.484 5.205 1.00 95.12 89 CYS A O 1
ATOM 685 N N . PHE A 1 90 ? 0.905 -4.760 3.367 1.00 97.06 90 PHE A N 1
ATOM 686 C CA . PHE A 1 90 ? 1.201 -6.169 3.653 1.00 97.06 90 PHE A CA 1
ATOM 687 C C . PHE A 1 90 ? 2.107 -6.359 4.874 1.00 97.06 90 PHE A C 1
ATOM 689 O O . PHE A 1 90 ? 1.954 -7.346 5.597 1.00 97.06 90 PHE A O 1
ATOM 696 N N . GLU A 1 91 ? 3.024 -5.427 5.133 1.00 94.56 91 GLU A N 1
ATOM 697 C CA . GLU A 1 91 ? 3.846 -5.426 6.345 1.00 94.56 91 GLU A CA 1
ATOM 698 C C . GLU A 1 91 ? 2.998 -5.146 7.594 1.00 94.56 91 GLU A C 1
ATOM 700 O O . GLU A 1 91 ? 3.108 -5.893 8.570 1.00 94.56 91 GLU A O 1
ATOM 705 N N . GLN A 1 92 ? 2.083 -4.167 7.540 1.00 93.25 92 GLN A N 1
ATOM 706 C CA . GLN A 1 92 ? 1.123 -3.906 8.626 1.00 93.25 92 GLN A CA 1
ATOM 707 C C . GLN A 1 92 ? 0.186 -5.100 8.864 1.00 93.25 92 GLN A C 1
ATOM 709 O O . GLN A 1 92 ? -0.061 -5.485 10.007 1.00 93.25 92 GLN A O 1
ATOM 714 N N . ALA A 1 93 ? -0.250 -5.771 7.794 1.00 93.25 93 ALA A N 1
ATOM 715 C CA . ALA A 1 93 ? -1.049 -6.993 7.869 1.00 93.25 93 ALA A CA 1
ATOM 716 C C . ALA A 1 93 ? -0.257 -8.233 8.343 1.00 93.25 93 ALA A C 1
ATOM 718 O O . ALA A 1 93 ? -0.824 -9.325 8.418 1.00 93.25 93 ALA A O 1
ATOM 719 N N . LYS A 1 94 ? 1.052 -8.111 8.627 1.00 93.25 94 LYS A N 1
ATOM 720 C CA . LYS A 1 94 ? 1.965 -9.223 8.962 1.00 93.25 94 LYS A CA 1
ATOM 721 C C . LYS A 1 94 ? 1.967 -10.344 7.910 1.00 93.25 94 LYS A C 1
ATOM 723 O O . LYS A 1 94 ? 2.194 -11.511 8.228 1.00 93.25 94 LYS A O 1
ATOM 728 N N . HIS A 1 95 ? 1.741 -9.993 6.644 1.00 94.00 95 HIS A N 1
ATOM 729 C CA . HIS A 1 95 ? 1.617 -10.931 5.532 1.00 94.00 95 HIS A CA 1
ATOM 730 C C . HIS A 1 95 ? 2.897 -10.956 4.676 1.00 94.00 95 HIS A C 1
ATOM 732 O O . HIS A 1 95 ? 2.938 -10.491 3.533 1.00 94.00 95 HIS A O 1
ATOM 738 N N . GLY A 1 96 ? 3.970 -11.517 5.246 1.00 94.38 96 GLY A N 1
ATOM 739 C CA . GLY A 1 96 ? 5.331 -11.440 4.694 1.00 94.38 96 GLY A CA 1
ATOM 740 C C . GLY A 1 96 ? 5.496 -11.975 3.265 1.00 94.38 96 GLY A C 1
ATOM 741 O O . GLY A 1 96 ? 6.233 -11.389 2.475 1.00 94.38 96 GLY A O 1
ATOM 742 N N . GLU A 1 97 ? 4.769 -13.031 2.886 1.00 96.56 97 GLU A N 1
ATOM 743 C CA . GLU A 1 97 ? 4.811 -13.565 1.514 1.00 96.56 97 GLU A CA 1
ATOM 744 C C . GLU A 1 97 ? 4.295 -12.560 0.475 1.00 96.56 97 GLU A C 1
ATOM 746 O O . GLU A 1 97 ? 4.823 -12.486 -0.635 1.00 96.56 97 GLU A O 1
ATOM 751 N N . PHE A 1 98 ? 3.284 -11.759 0.824 1.00 95.81 98 PHE A N 1
ATOM 752 C CA . PHE A 1 98 ? 2.723 -10.763 -0.095 1.00 95.81 98 PHE A CA 1
ATOM 753 C C . PHE A 1 98 ? 3.623 -9.536 -0.177 1.00 95.81 98 PHE A C 1
ATOM 755 O O . PHE A 1 98 ? 3.916 -9.076 -1.278 1.00 95.81 98 PHE A O 1
ATOM 762 N N . ALA A 1 99 ? 4.165 -9.090 0.960 1.00 97.25 99 ALA A N 1
ATOM 763 C CA . ALA A 1 99 ? 5.178 -8.039 0.983 1.00 97.25 99 ALA A CA 1
ATOM 764 C C . ALA A 1 99 ? 6.394 -8.416 0.118 1.00 97.25 99 ALA A C 1
ATOM 766 O O . ALA A 1 99 ? 6.864 -7.611 -0.682 1.00 97.25 99 ALA A O 1
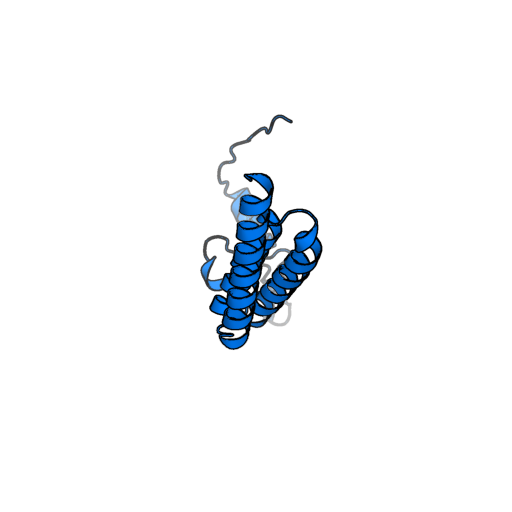ATOM 767 N N . ARG A 1 100 ? 6.871 -9.666 0.209 1.00 97.62 100 ARG A N 1
ATOM 768 C CA . ARG A 1 100 ? 7.979 -10.169 -0.616 1.00 97.62 100 ARG A CA 1
ATOM 769 C C . ARG A 1 100 ? 7.637 -10.170 -2.106 1.00 97.62 100 ARG A C 1
ATOM 771 O O . ARG A 1 100 ? 8.451 -9.719 -2.906 1.00 97.62 100 ARG A O 1
ATOM 778 N N . LYS A 1 101 ? 6.449 -10.648 -2.490 1.00 96.94 101 LYS A N 1
ATOM 779 C CA . LYS A 1 101 ? 6.000 -10.625 -3.894 1.00 96.94 101 LYS A CA 1
ATOM 780 C C . LYS A 1 101 ? 5.910 -9.200 -4.441 1.00 96.94 101 LYS A C 1
ATOM 782 O O . LYS A 1 101 ? 6.403 -8.950 -5.536 1.00 96.94 101 LYS A O 1
ATOM 787 N N . ALA A 1 102 ? 5.344 -8.274 -3.671 1.00 96.62 102 ALA A N 1
ATOM 788 C CA . ALA A 1 102 ? 5.240 -6.873 -4.062 1.00 96.62 102 ALA A CA 1
ATOM 789 C C . ALA A 1 102 ? 6.622 -6.204 -4.200 1.00 96.62 102 ALA A C 1
ATOM 791 O O . ALA A 1 102 ? 6.845 -5.473 -5.161 1.00 96.62 102 ALA A O 1
ATOM 792 N N . LYS A 1 103 ? 7.588 -6.529 -3.325 1.00 97.56 103 LYS A N 1
ATOM 793 C CA . LYS A 1 103 ? 8.991 -6.080 -3.450 1.00 97.56 103 LYS A CA 1
ATOM 794 C C . LYS A 1 103 ? 9.643 -6.562 -4.745 1.00 97.56 103 LYS A C 1
ATOM 796 O O . LYS A 1 103 ? 10.204 -5.757 -5.477 1.00 97.56 103 LYS A O 1
ATOM 801 N N . VAL A 1 104 ? 9.503 -7.848 -5.074 1.00 97.69 104 VAL A N 1
ATOM 802 C CA . VAL A 1 104 ? 10.024 -8.398 -6.340 1.00 97.69 104 VAL A CA 1
ATOM 803 C C . VAL A 1 104 ? 9.370 -7.719 -7.549 1.00 97.69 104 VAL A C 1
ATOM 805 O O . VAL A 1 104 ? 10.041 -7.442 -8.544 1.00 97.69 104 VAL A O 1
ATOM 808 N N . HIS A 1 105 ? 8.071 -7.418 -7.470 1.00 95.19 105 HIS A N 1
ATOM 809 C CA . HIS A 1 105 ? 7.377 -6.691 -8.530 1.00 95.19 105 HIS A CA 1
ATOM 810 C C . HIS A 1 105 ? 7.950 -5.272 -8.706 1.00 95.19 105 HIS A C 1
ATOM 812 O O . HIS A 1 105 ? 8.284 -4.879 -9.827 1.00 95.19 105 HIS A O 1
ATOM 818 N N . LEU A 1 106 ? 8.157 -4.546 -7.604 1.00 96.19 106 LEU A N 1
ATOM 819 C CA . LEU A 1 106 ? 8.757 -3.212 -7.607 1.00 96.19 106 LEU A CA 1
ATOM 820 C C . LEU A 1 106 ? 10.163 -3.215 -8.225 1.00 96.19 106 LEU A C 1
ATOM 822 O O . LEU A 1 106 ? 10.446 -2.421 -9.122 1.00 96.19 106 LEU A O 1
ATOM 826 N N . GLU A 1 107 ? 11.023 -4.146 -7.809 1.00 96.62 107 GLU A N 1
ATOM 827 C CA . GLU A 1 107 ? 12.382 -4.296 -8.346 1.00 96.62 107 GLU A CA 1
ATOM 828 C C . GLU A 1 107 ? 12.376 -4.577 -9.859 1.00 96.62 107 GLU A C 1
ATOM 830 O O . GLU A 1 107 ? 13.143 -3.977 -10.619 1.00 96.62 107 GLU A O 1
ATOM 835 N N . SER A 1 108 ? 11.475 -5.450 -10.323 1.00 94.62 108 SER A N 1
ATOM 836 C CA . SER A 1 108 ? 11.297 -5.756 -11.749 1.00 94.62 108 SER A CA 1
ATOM 837 C C . SER A 1 108 ? 10.889 -4.522 -12.561 1.00 94.62 108 SER A C 1
ATOM 839 O O . SER A 1 108 ? 11.416 -4.278 -13.653 1.00 94.62 108 SER A O 1
ATOM 841 N N . LEU A 1 109 ? 9.962 -3.719 -12.039 1.00 92.31 109 LEU A N 1
ATOM 842 C CA . LEU A 1 109 ? 9.483 -2.504 -12.695 1.00 92.31 109 LEU A CA 1
ATOM 843 C C . LEU A 1 109 ? 10.599 -1.450 -12.791 1.00 92.31 109 LEU A C 1
ATOM 845 O O . LEU A 1 109 ? 10.880 -0.935 -13.881 1.00 92.31 109 LEU A O 1
ATOM 849 N N . GLN A 1 110 ? 11.318 -1.212 -11.693 1.00 93.25 110 GLN A N 1
ATOM 850 C CA . GLN A 1 110 ? 12.466 -0.300 -11.656 1.00 93.25 110 GLN A CA 1
ATOM 851 C C . GLN A 1 110 ? 13.567 -0.721 -12.640 1.00 93.25 110 GLN A C 1
ATOM 853 O O . GLN A 1 110 ? 14.108 0.111 -13.378 1.00 93.25 110 GLN A O 1
ATOM 858 N N . PHE A 1 111 ? 13.870 -2.021 -12.707 1.00 93.38 111 PHE A N 1
ATOM 859 C CA . PHE A 1 111 ? 14.854 -2.562 -13.641 1.00 93.38 111 PHE A CA 1
ATOM 860 C C . PHE A 1 111 ? 14.463 -2.304 -15.103 1.00 93.38 111 PHE A C 1
ATOM 862 O O . PHE A 1 111 ? 15.270 -1.793 -15.888 1.00 93.38 111 PHE A O 1
ATOM 869 N N . ARG A 1 112 ? 13.206 -2.572 -15.474 1.00 90.88 112 ARG A N 1
ATOM 870 C CA . ARG A 1 112 ? 12.704 -2.318 -16.835 1.00 90.88 112 ARG A CA 1
ATOM 871 C C . ARG A 1 112 ? 12.749 -0.837 -17.199 1.00 90.88 112 ARG A C 1
ATOM 873 O O . ARG A 1 112 ? 13.166 -0.494 -18.308 1.00 90.88 112 ARG A O 1
ATOM 880 N N . ARG A 1 113 ? 12.413 0.058 -16.266 1.00 87.56 113 ARG A N 1
ATOM 881 C CA . ARG A 1 113 ? 12.544 1.510 -16.480 1.00 87.56 113 ARG A CA 1
ATOM 882 C C . ARG A 1 113 ? 13.992 1.939 -16.683 1.00 87.56 113 ARG A C 1
ATOM 884 O O . ARG A 1 113 ? 14.246 2.792 -17.535 1.00 87.56 113 ARG A O 1
ATOM 891 N N . LYS A 1 114 ? 14.941 1.356 -15.946 1.00 90.88 114 LYS A N 1
ATOM 892 C CA . LYS A 1 114 ? 16.371 1.643 -16.126 1.00 90.88 114 LYS A CA 1
ATOM 893 C C . LYS A 1 114 ? 16.837 1.288 -17.541 1.00 90.88 114 LYS A C 1
ATOM 895 O O . LYS A 1 114 ? 17.422 2.140 -18.206 1.00 90.88 114 LYS A O 1
ATOM 900 N N . ILE A 1 115 ? 16.480 0.100 -18.037 1.00 90.88 115 ILE A N 1
ATOM 901 C CA . ILE A 1 115 ? 16.790 -0.326 -19.414 1.00 90.88 115 ILE A CA 1
ATOM 902 C C . ILE A 1 115 ? 16.193 0.644 -20.444 1.00 90.88 115 ILE A C 1
ATOM 904 O O . ILE A 1 115 ? 16.855 1.021 -21.410 1.00 90.88 115 ILE A O 1
ATOM 908 N N . LEU A 1 116 ? 14.938 1.065 -20.255 1.00 86.75 116 LEU A N 1
ATOM 909 C CA . LEU A 1 116 ? 14.278 2.004 -21.167 1.00 86.75 116 LEU A CA 1
ATOM 910 C C . LEU A 1 116 ? 14.950 3.385 -21.181 1.00 86.75 116 LEU A C 1
ATOM 912 O O . LEU A 1 116 ? 15.034 4.006 -22.240 1.00 86.75 116 LEU A O 1
ATOM 916 N N . LYS A 1 117 ? 15.443 3.866 -20.033 1.00 86.75 117 LYS A N 1
ATOM 917 C CA . LYS A 1 117 ? 16.208 5.121 -19.950 1.00 86.75 117 LYS A CA 1
ATOM 918 C C . LYS A 1 117 ? 17.551 5.024 -20.674 1.00 86.75 117 LYS A C 1
ATOM 920 O O . LYS A 1 117 ? 17.898 5.945 -21.410 1.00 86.75 117 LYS A O 1
ATOM 925 N N . GLU A 1 118 ? 18.274 3.916 -20.517 1.00 85.88 118 GLU A N 1
ATOM 926 C CA . GLU A 1 118 ? 19.548 3.691 -21.216 1.00 85.88 118 GLU A CA 1
ATOM 927 C C . GLU A 1 118 ? 19.350 3.646 -22.738 1.00 85.88 118 GLU A C 1
ATOM 929 O O . GLU A 1 118 ? 20.059 4.339 -23.461 1.00 85.88 118 GLU A O 1
ATOM 934 N N . LYS A 1 119 ? 18.312 2.954 -23.231 1.00 80.94 119 LYS A N 1
ATOM 935 C CA . LYS A 1 119 ? 17.984 2.897 -24.671 1.00 80.94 119 LYS A CA 1
ATOM 936 C C . LYS A 1 119 ? 17.602 4.236 -25.305 1.00 80.94 119 LYS A C 1
ATOM 938 O O . LYS A 1 119 ? 17.685 4.359 -26.517 1.00 80.94 119 LYS A O 1
ATOM 943 N N . ARG A 1 120 ? 17.115 5.207 -24.527 1.00 72.88 120 ARG A N 1
ATOM 944 C CA . ARG A 1 120 ? 16.761 6.549 -25.031 1.00 72.88 120 ARG A CA 1
ATOM 945 C C . ARG A 1 120 ? 17.950 7.511 -25.053 1.00 72.88 120 ARG A C 1
ATOM 947 O O . ARG A 1 120 ? 17.833 8.583 -25.633 1.00 72.88 120 ARG A O 1
ATOM 954 N N . SER A 1 121 ? 19.040 7.154 -24.375 1.00 67.75 121 SER A N 1
ATOM 955 C CA . SER A 1 121 ? 20.220 8.007 -24.194 1.00 67.75 121 SER A CA 1
ATOM 956 C C . SER A 1 121 ? 21.368 7.676 -25.156 1.00 67.75 121 SER A C 1
ATOM 958 O O . SER A 1 121 ? 22.355 8.408 -25.169 1.00 67.75 121 SER A O 1
ATOM 960 N N . GLY A 1 122 ? 21.266 6.576 -25.910 1.00 53.94 122 GLY A N 1
ATOM 961 C CA . GLY A 1 122 ? 22.227 6.149 -26.934 1.00 53.94 122 GLY A CA 1
ATOM 962 C C . GLY A 1 122 ? 21.609 6.204 -28.319 1.00 53.94 122 GLY A C 1
ATOM 963 O O . GLY A 1 122 ? 22.360 6.528 -29.261 1.00 53.94 122 GLY A O 1
#

Secondary structure (DSSP, 8-state):
-----------HHHHHHHHHHH--EEE-TTSPEEE--SS----TT-GGGGSPPHHHHHHHHHHHHHHHHHHTTT-HHHHHHHHHHHHHHHHHTT-HHHHHHHHHHHHHHHHHHHHHHHHHH-

Organism: NCBI:txid374047

Foldseek 3Di:
DDDDDDDDDDDPVNVVVVCVQAFDFDQDPVRDTDTDRNDHDDPPVPVVVVPDDLVRLQVQLVVLQVVLVVCLVPDLVSSLVSLVSSLVSCVVSVNVVSNVVSVVVNVVSVVVVVVVVVVVVD

pLDDT: mean 80.33, std 15.76, range [50.22, 97.69]